Protein AF-A0A367K1B9-F1 (afdb_monomer)

Secondary structure (DSSP, 8-state):
---SSSSSSTTGGGS---------TTS-HHHHHHHHHHHHHTT-SS--HHHHHHHHHHHHHHS----SS-PPPHHHHHHHHHHHHHHHHHHHH-GGGG-

Solvent-accessible surface area (backbone atoms only — not comparable to full-atom values): 5920 Å² total; per-residue (Å²): 141,90,87,82,75,81,75,73,65,73,70,69,74,74,71,77,78,66,77,76,71,65,64,46,56,96,49,50,60,32,39,20,35,20,45,42,44,45,42,56,74,71,66,52,90,76,65,50,46,66,54,50,49,23,41,51,42,30,41,40,74,76,68,68,44,75,60,76,36,61,56,50,54,63,70,58,26,64,70,43,42,74,60,43,54,54,44,20,55,48,28,72,76,46,52,75,82,67,106

Structure (mmCIF, N/CA/C/O backbone):
data_AF-A0A367K1B9-F1
#
_entry.id   AF-A0A367K1B9-F1
#
loop_
_atom_site.group_PDB
_atom_site.id
_atom_site.type_symbol
_atom_site.label_atom_id
_atom_site.label_alt_id
_atom_site.label_comp_id
_atom_site.label_asym_id
_atom_site.label_entity_id
_atom_site.label_seq_id
_atom_site.pdbx_PDB_ins_code
_atom_site.Cartn_x
_atom_site.Cartn_y
_atom_site.Cartn_z
_atom_site.occupancy
_atom_site.B_iso_or_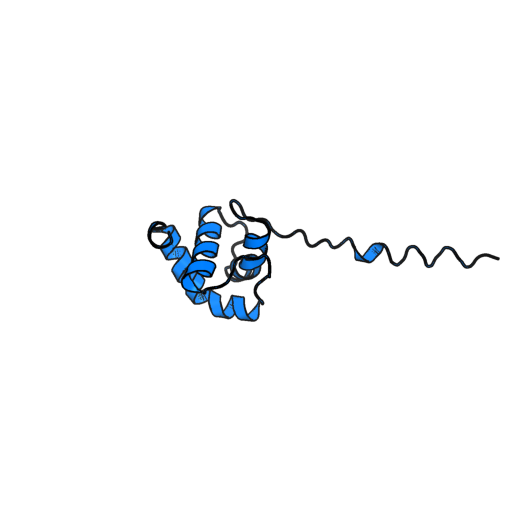equiv
_atom_site.auth_seq_id
_atom_site.auth_comp_id
_atom_site.auth_asym_id
_atom_site.auth_atom_id
_atom_site.pdbx_PDB_model_num
ATOM 1 N N . ME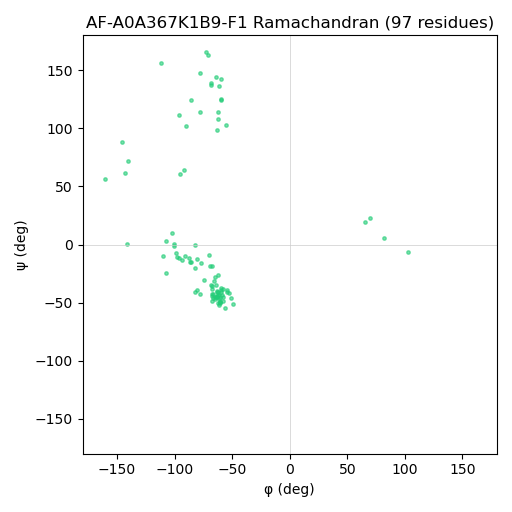T A 1 1 ? -37.005 -8.609 -47.012 1.00 46.47 1 MET A N 1
ATOM 2 C CA . MET A 1 1 ? -35.893 -7.724 -46.601 1.00 46.47 1 M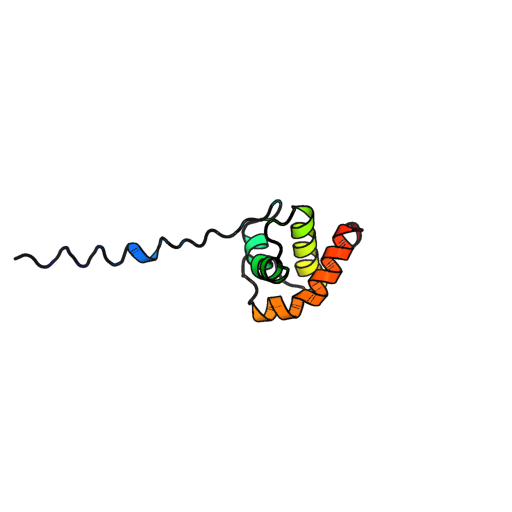ET A CA 1
ATOM 3 C C . MET A 1 1 ? -35.896 -7.625 -45.078 1.00 46.47 1 MET A C 1
ATOM 5 O O . MET A 1 1 ? -36.714 -6.886 -44.557 1.00 46.47 1 MET A O 1
ATOM 9 N N . GLN A 1 2 ? -35.083 -8.408 -44.354 1.00 51.53 2 GLN A N 1
ATOM 10 C CA . GLN A 1 2 ? -35.076 -8.359 -42.878 1.00 51.53 2 GLN A CA 1
ATOM 11 C C . GLN A 1 2 ? -33.793 -8.948 -42.251 1.00 51.53 2 GLN A C 1
ATOM 13 O O . GLN A 1 2 ? -33.842 -9.871 -41.453 1.00 51.53 2 GLN A O 1
ATOM 18 N N . PHE A 1 3 ? -32.621 -8.430 -42.621 1.00 50.62 3 PHE A N 1
ATOM 19 C CA . PHE A 1 3 ? -31.336 -8.846 -42.032 1.00 50.62 3 PHE A CA 1
ATOM 20 C C . PHE A 1 3 ? -30.400 -7.639 -41.903 1.00 50.62 3 PHE A C 1
ATOM 22 O O . PHE A 1 3 ? -29.375 -7.572 -42.568 1.00 50.62 3 PHE A O 1
ATOM 29 N N . LYS A 1 4 ? -30.774 -6.614 -41.128 1.00 51.47 4 LYS A N 1
ATOM 30 C CA . LYS A 1 4 ? -29.860 -5.477 -40.873 1.00 51.47 4 LYS A CA 1
ATOM 31 C C . LYS A 1 4 ? -29.877 -4.890 -39.458 1.00 51.47 4 LYS A C 1
ATOM 33 O O . LYS A 1 4 ? -29.108 -3.977 -39.204 1.00 51.47 4 LYS A O 1
ATOM 38 N N . LEU A 1 5 ? -30.686 -5.406 -38.529 1.00 52.12 5 LEU A N 1
ATOM 39 C CA . LEU A 1 5 ? -30.821 -4.799 -37.191 1.00 52.12 5 LEU A CA 1
ATOM 40 C C . LEU A 1 5 ? -30.210 -5.614 -36.039 1.00 52.12 5 LEU A C 1
ATOM 42 O O . LEU A 1 5 ? -30.074 -5.087 -34.944 1.00 52.12 5 LEU A O 1
ATOM 46 N N . LEU A 1 6 ? -29.800 -6.865 -36.267 1.00 49.03 6 LEU A N 1
ATOM 47 C CA . LEU A 1 6 ? -29.318 -7.750 -35.193 1.00 49.03 6 LEU A CA 1
ATOM 48 C C . LEU A 1 6 ? -27.817 -7.629 -34.879 1.00 49.03 6 LEU A C 1
ATOM 50 O O . LEU A 1 6 ? -27.370 -8.144 -33.863 1.00 49.03 6 LEU A O 1
ATOM 54 N N . THR A 1 7 ? -27.032 -6.941 -35.708 1.00 52.88 7 THR A N 1
ATOM 55 C CA . THR A 1 7 ? -25.569 -6.859 -35.541 1.00 52.88 7 THR A CA 1
ATOM 56 C C . THR A 1 7 ? -25.088 -5.641 -34.753 1.00 52.88 7 THR A C 1
ATOM 58 O O . THR A 1 7 ? -23.936 -5.624 -34.330 1.00 52.88 7 THR A O 1
ATOM 61 N N . LEU A 1 8 ? -25.937 -4.637 -34.509 1.00 47.97 8 LEU A N 1
ATOM 62 C CA . LEU A 1 8 ? -25.521 -3.402 -33.826 1.00 47.97 8 LEU A CA 1
ATOM 63 C C . LEU A 1 8 ? -25.596 -3.473 -32.292 1.00 47.97 8 LEU A C 1
ATOM 65 O O . LEU A 1 8 ? -24.990 -2.647 -31.620 1.00 47.97 8 LEU A O 1
ATOM 69 N N . ALA A 1 9 ? -26.288 -4.466 -31.727 1.00 53.09 9 ALA A N 1
ATOM 70 C CA . ALA A 1 9 ? -26.423 -4.614 -30.276 1.00 53.09 9 ALA A CA 1
ATOM 71 C C . ALA A 1 9 ? -25.267 -5.392 -29.618 1.00 53.09 9 ALA A C 1
ATOM 73 O O . ALA A 1 9 ? -25.110 -5.328 -28.403 1.00 53.09 9 ALA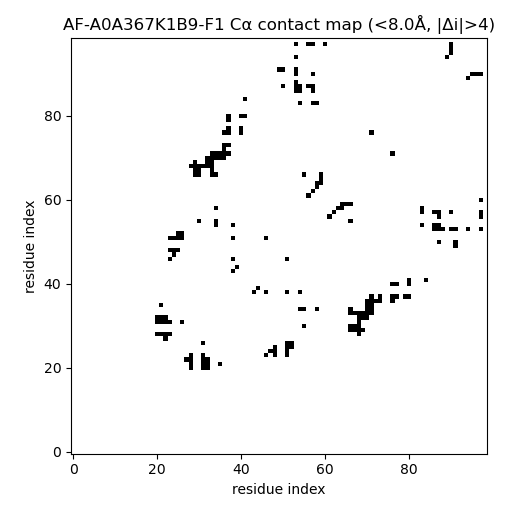 A O 1
ATOM 74 N N . LEU A 1 10 ? -24.439 -6.108 -30.392 1.00 51.06 10 LEU A N 1
ATOM 75 C CA . LEU A 1 10 ? -23.423 -7.010 -29.830 1.00 51.06 10 LEU A CA 1
ATOM 76 C C . LEU A 1 10 ? -22.134 -6.303 -29.362 1.00 51.06 10 LEU A C 1
ATOM 78 O O . LEU A 1 10 ? -21.323 -6.911 -28.669 1.00 51.06 10 LEU A O 1
ATOM 82 N N . PHE A 1 11 ? -21.935 -5.032 -29.728 1.00 52.28 11 PHE A N 1
ATOM 83 C CA . PHE A 1 11 ? -20.743 -4.257 -29.350 1.00 52.28 11 PHE A CA 1
ATOM 84 C C . PHE A 1 11 ? -20.942 -3.368 -28.114 1.00 52.28 11 PHE A C 1
ATOM 86 O O . PHE A 1 11 ? -19.963 -2.882 -27.556 1.00 52.28 11 PHE A O 1
ATOM 93 N N . ALA A 1 12 ? -22.179 -3.175 -27.646 1.00 50.84 12 ALA A N 1
ATOM 94 C CA . ALA A 1 12 ? -22.445 -2.366 -26.453 1.00 50.84 12 ALA A CA 1
ATOM 95 C C . ALA A 1 12 ? -22.127 -3.106 -25.137 1.00 50.84 12 ALA A C 1
ATOM 97 O O . ALA A 1 12 ? -21.980 -2.478 -24.093 1.00 50.84 12 ALA A O 1
ATOM 98 N N . SER A 1 13 ? -21.984 -4.433 -25.175 1.00 45.88 13 SER A N 1
ATOM 99 C CA . SER A 1 13 ? -21.773 -5.282 -23.995 1.00 45.88 13 SER A CA 1
ATOM 100 C C . SER A 1 13 ? -20.322 -5.369 -23.498 1.00 45.88 13 SER A C 1
ATOM 102 O O . SER A 1 13 ? -20.085 -6.035 -22.496 1.00 45.88 13 SER A O 1
ATOM 104 N N . PHE A 1 14 ? -19.356 -4.695 -24.136 1.00 53.41 14 PHE A N 1
ATOM 105 C CA . PHE A 1 14 ? -17.939 -4.751 -23.730 1.00 53.41 14 PHE A CA 1
ATOM 106 C C . PHE A 1 14 ? -17.452 -3.570 -22.876 1.00 53.41 14 PHE A C 1
ATOM 108 O O . PHE A 1 14 ? -16.341 -3.625 -22.363 1.00 53.41 14 PHE A O 1
ATOM 115 N N . PHE A 1 15 ? -18.254 -2.520 -22.676 1.00 51.62 15 PHE A N 1
ATOM 116 C CA . PHE A 1 15 ? -17.823 -1.339 -21.906 1.00 51.62 15 PHE A CA 1
ATOM 117 C C . PHE A 1 15 ? -18.333 -1.304 -20.457 1.00 51.62 15 PHE A C 1
ATOM 119 O O . PHE A 1 15 ? -18.028 -0.368 -19.726 1.00 51.62 15 PHE A O 1
ATOM 126 N N . ALA A 1 16 ? -19.098 -2.310 -20.021 1.00 48.03 16 ALA A N 1
ATOM 127 C CA . ALA A 1 16 ? -19.756 -2.310 -18.711 1.00 48.03 16 ALA A CA 1
ATOM 128 C C . ALA A 1 16 ? -19.064 -3.173 -17.640 1.00 48.03 16 ALA A C 1
ATOM 130 O O . ALA A 1 16 ? -19.611 -3.337 -16.555 1.00 48.03 16 ALA A O 1
ATOM 131 N N . THR A 1 17 ? -17.858 -3.689 -17.885 1.00 51.31 17 THR A N 1
ATOM 132 C CA . THR A 1 17 ? -16.940 -4.049 -16.792 1.00 51.31 17 THR A CA 1
ATOM 133 C C . THR A 1 17 ? -15.990 -2.881 -16.577 1.00 51.31 17 THR A C 1
ATOM 135 O O . THR A 1 17 ? -14.784 -2.988 -16.786 1.00 51.31 17 THR A O 1
ATOM 138 N N . GLY A 1 18 ? -16.545 -1.719 -16.228 1.00 44.81 18 GLY A N 1
ATOM 139 C CA . GLY A 1 18 ? -15.745 -0.682 -15.595 1.00 44.81 18 GLY A CA 1
ATOM 140 C C . GLY A 1 18 ? -15.276 -1.270 -14.274 1.00 44.81 18 GLY A C 1
ATOM 141 O O . GLY A 1 18 ? -16.074 -1.366 -13.345 1.00 44.81 18 GLY A O 1
ATOM 142 N N . PHE A 1 19 ? -14.042 -1.776 -14.228 1.00 57.38 19 PHE A N 1
ATOM 143 C CA . PHE A 1 19 ? -13.400 -2.174 -12.983 1.00 57.38 19 PHE A CA 1
ATOM 144 C C . PHE A 1 19 ? -13.448 -0.945 -12.084 1.00 57.38 19 PHE A C 1
ATOM 146 O O . PHE A 1 19 ? -12.748 0.034 -12.333 1.00 57.38 19 PHE A O 1
ATOM 153 N N . ALA A 1 20 ? -14.363 -0.940 -11.119 1.00 66.56 20 ALA A N 1
ATOM 154 C CA . ALA A 1 20 ? -14.394 0.105 -10.120 1.00 66.56 20 ALA A CA 1
ATOM 155 C C . ALA A 1 20 ? -13.066 -0.003 -9.371 1.00 66.56 20 ALA A C 1
ATOM 157 O O . ALA A 1 20 ? -12.844 -0.986 -8.666 1.00 66.56 20 ALA A O 1
ATOM 158 N N . VAL A 1 21 ? -12.168 0.956 -9.596 1.00 71.06 21 VAL A N 1
ATOM 159 C CA . VAL A 1 21 ? -10.904 1.036 -8.868 1.00 71.06 21 VAL A CA 1
ATOM 160 C C . VAL A 1 21 ? -11.251 1.186 -7.394 1.00 71.06 21 VAL A C 1
ATOM 162 O O . VAL A 1 21 ? -12.022 2.072 -7.013 1.00 71.06 21 VAL A O 1
ATOM 165 N N . THR A 1 22 ? -10.710 0.300 -6.561 1.00 87.00 22 THR A N 1
ATOM 166 C CA . THR A 1 22 ? -10.856 0.415 -5.113 1.00 87.00 22 THR A CA 1
ATOM 167 C C . THR A 1 22 ? -10.191 1.717 -4.674 1.00 87.00 22 THR A C 1
ATOM 169 O O . THR A 1 22 ? -8.979 1.853 -4.799 1.00 87.00 22 THR A O 1
ATOM 172 N N . VAL A 1 23 ? -10.959 2.685 -4.164 1.00 94.44 23 VAL A N 1
ATOM 173 C CA . VAL A 1 23 ? -10.397 3.927 -3.608 1.00 94.44 23 VAL A CA 1
ATOM 174 C C . VAL A 1 23 ? -10.262 3.775 -2.101 1.00 94.44 23 VAL A C 1
ATOM 176 O O . VAL A 1 23 ? -11.256 3.713 -1.373 1.00 94.44 23 VAL A O 1
ATOM 179 N N . TYR A 1 24 ? -9.023 3.707 -1.625 1.00 95.44 24 TYR A N 1
ATOM 180 C CA . TYR A 1 24 ? -8.741 3.537 -0.209 1.00 95.44 24 TYR A CA 1
ATOM 181 C C . TYR A 1 24 ? -8.916 4.849 0.568 1.00 95.44 24 TYR A C 1
ATOM 183 O O . TYR A 1 24 ? -8.650 5.936 0.047 1.00 95.44 24 TYR A O 1
ATOM 191 N N . PRO A 1 25 ? -9.341 4.782 1.842 1.00 93.94 25 PRO A N 1
ATOM 192 C CA . PRO A 1 25 ? -9.611 5.975 2.630 1.00 93.94 25 PRO A CA 1
ATOM 193 C C . PRO A 1 25 ? -8.362 6.850 2.772 1.00 93.94 25 PRO A C 1
ATOM 195 O O . PRO A 1 25 ? -7.333 6.419 3.284 1.00 93.94 25 PRO A O 1
ATOM 198 N N . GLY A 1 26 ? -8.482 8.117 2.370 1.00 93.38 26 GLY A N 1
ATOM 199 C CA . GLY A 1 26 ? -7.403 9.100 2.473 1.00 93.38 26 GLY A CA 1
ATOM 200 C C . GLY A 1 26 ? -6.362 9.046 1.355 1.00 93.38 26 GLY A C 1
ATOM 201 O O . GLY A 1 26 ? -5.397 9.800 1.442 1.00 93.38 26 GLY A O 1
ATOM 202 N N . LEU A 1 27 ? -6.566 8.212 0.332 1.00 96.25 27 LEU A N 1
ATOM 203 C CA . LEU A 1 27 ? -5.773 8.190 -0.893 1.00 96.25 27 LEU A CA 1
ATOM 204 C C . LEU A 1 27 ? -6.602 8.669 -2.087 1.00 96.25 27 LEU A C 1
ATOM 206 O O . LEU A 1 27 ? -7.832 8.603 -2.093 1.00 96.25 27 LEU A O 1
ATOM 210 N N . THR A 1 28 ? -5.911 9.151 -3.111 1.00 96.31 28 THR A N 1
ATOM 211 C CA . THR A 1 28 ? -6.497 9.392 -4.433 1.00 96.31 28 THR A CA 1
ATOM 212 C C . THR A 1 28 ? -6.755 8.073 -5.170 1.00 96.31 28 THR A C 1
ATOM 214 O O . THR A 1 28 ? -6.239 7.018 -4.794 1.00 96.31 28 THR A O 1
ATOM 217 N N . GLU A 1 29 ? -7.538 8.122 -6.249 1.00 95.12 29 GLU A N 1
AT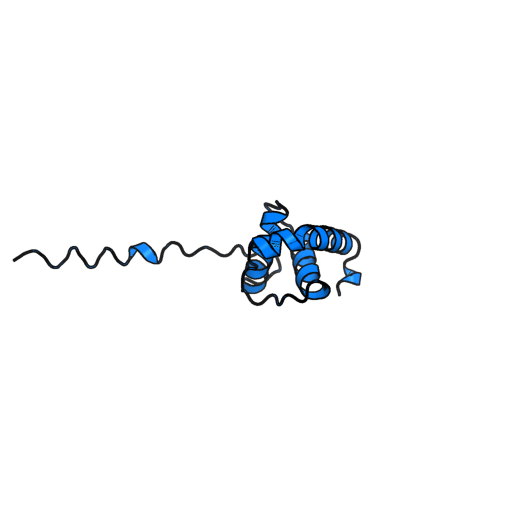OM 218 C CA . GLU A 1 29 ? -7.751 6.968 -7.136 1.00 95.12 29 GLU A CA 1
ATOM 219 C C . GLU A 1 29 ? -6.426 6.460 -7.723 1.00 95.12 29 GLU A C 1
ATOM 221 O O . GLU A 1 29 ? -6.156 5.265 -7.680 1.00 95.12 29 GLU A O 1
ATOM 226 N N . ALA A 1 30 ? -5.558 7.373 -8.173 1.00 94.75 30 ALA A N 1
ATOM 227 C CA . ALA A 1 30 ? -4.238 7.043 -8.707 1.00 94.75 30 ALA A CA 1
ATOM 228 C C . ALA A 1 30 ? -3.336 6.351 -7.667 1.00 94.75 30 ALA A C 1
ATOM 230 O O . ALA A 1 30 ? -2.724 5.312 -7.931 1.00 94.75 30 ALA A O 1
ATOM 231 N N . GLU A 1 31 ? -3.281 6.891 -6.448 1.00 96.56 31 GLU A N 1
ATOM 232 C CA . GLU A 1 31 ? -2.518 6.267 -5.367 1.00 96.56 31 GLU A CA 1
ATOM 233 C C . GLU A 1 31 ? -3.073 4.886 -5.023 1.00 96.56 31 GLU A C 1
ATOM 235 O O . GLU A 1 31 ? -2.300 3.939 -4.878 1.00 96.56 31 GLU A O 1
ATOM 240 N N . SER A 1 32 ? -4.400 4.760 -4.951 1.00 96.31 32 SER A N 1
ATOM 241 C CA . SER A 1 32 ? -5.062 3.500 -4.619 1.00 96.31 32 SER A CA 1
ATOM 242 C C . SER A 1 32 ? -4.827 2.433 -5.686 1.00 96.31 32 SER A C 1
ATOM 244 O O . SER A 1 32 ? -4.441 1.322 -5.337 1.00 96.31 32 SER A O 1
ATOM 246 N N . ALA A 1 33 ? -4.955 2.785 -6.969 1.00 95.19 33 ALA A N 1
ATOM 247 C CA . ALA A 1 33 ? -4.695 1.884 -8.091 1.00 95.19 33 ALA A CA 1
ATOM 248 C C . ALA A 1 33 ? -3.249 1.367 -8.096 1.00 95.19 33 ALA A C 1
ATOM 250 O O . ALA A 1 33 ? -3.008 0.184 -8.325 1.00 95.19 33 ALA A O 1
ATOM 251 N N . THR A 1 34 ? -2.282 2.237 -7.789 1.00 95.44 34 THR A N 1
ATOM 252 C CA . THR A 1 34 ? -0.862 1.854 -7.760 1.00 95.44 34 THR A CA 1
ATOM 253 C C . THR A 1 34 ? -0.581 0.813 -6.673 1.00 95.44 34 THR A C 1
ATOM 255 O O . THR A 1 34 ? 0.121 -0.170 -6.918 1.00 95.44 34 THR A O 1
ATOM 258 N N . ILE A 1 35 ? -1.118 1.022 -5.462 1.00 95.56 35 ILE A N 1
ATOM 259 C CA . ILE A 1 35 ? -0.824 0.171 -4.298 1.00 95.56 35 ILE A CA 1
ATOM 260 C C . ILE A 1 35 ? -1.790 -1.005 -4.127 1.00 95.56 35 ILE A C 1
ATOM 262 O O . ILE A 1 35 ? -1.538 -1.860 -3.281 1.00 95.56 35 ILE A O 1
ATOM 266 N N . GLU A 1 36 ? -2.891 -1.063 -4.875 1.00 95.31 36 GLU A N 1
ATOM 267 C CA . GLU A 1 36 ? -3.908 -2.111 -4.743 1.00 95.31 36 GLU A CA 1
ATOM 268 C C . GLU A 1 36 ? -3.325 -3.536 -4.779 1.00 95.31 36 GLU A C 1
ATOM 270 O O . GLU A 1 36 ? -3.636 -4.297 -3.860 1.00 95.31 36 GLU A O 1
ATOM 275 N N . PRO A 1 37 ? -2.412 -3.890 -5.705 1.00 95.12 37 PRO A N 1
ATOM 276 C CA . PRO A 1 37 ? -1.768 -5.204 -5.710 1.00 95.12 37 PRO A CA 1
ATOM 277 C C . PRO A 1 37 ? -1.022 -5.513 -4.405 1.00 95.12 37 PRO A C 1
ATOM 279 O O . PRO A 1 37 ? -1.084 -6.625 -3.899 1.00 95.12 37 PRO A O 1
ATOM 282 N N . ILE A 1 38 ? -0.366 -4.517 -3.803 1.00 96.38 38 ILE A N 1
ATOM 283 C CA . ILE A 1 38 ? 0.338 -4.681 -2.524 1.00 96.38 38 ILE A CA 1
ATOM 284 C C . ILE A 1 38 ? -0.653 -4.936 -1.385 1.00 96.38 38 ILE A C 1
ATOM 286 O O . ILE A 1 38 ? -0.428 -5.812 -0.555 1.00 96.38 38 ILE A O 1
ATOM 290 N N . VAL A 1 39 ? -1.755 -4.183 -1.330 1.00 95.62 39 VAL A N 1
ATOM 291 C CA . VAL A 1 39 ? -2.793 -4.350 -0.298 1.00 95.62 39 VAL A CA 1
ATOM 292 C C . VAL A 1 39 ? -3.446 -5.734 -0.397 1.00 95.62 39 VAL A C 1
ATOM 294 O O . VAL A 1 39 ? -3.675 -6.378 0.631 1.00 95.62 39 VAL A O 1
ATOM 297 N N . GLN A 1 40 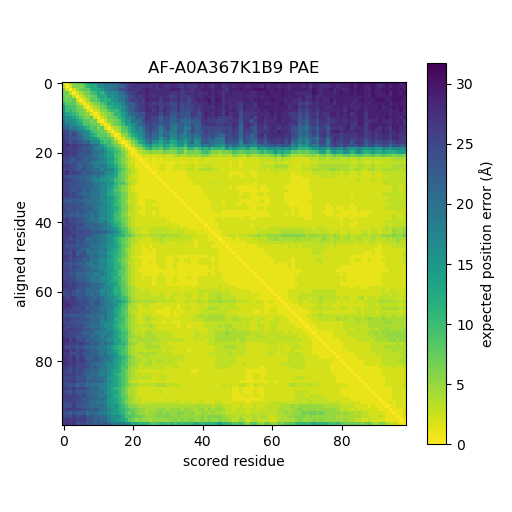? -3.706 -6.200 -1.622 1.00 93.94 40 GLN A N 1
ATOM 298 C CA . GLN A 1 40 ? -4.269 -7.523 -1.898 1.00 93.94 40 GLN A CA 1
ATOM 299 C C . GLN A 1 40 ? -3.315 -8.648 -1.484 1.00 93.94 40 GLN A C 1
ATOM 301 O O . GLN A 1 40 ? -3.733 -9.565 -0.780 1.00 93.94 40 GLN A O 1
ATOM 306 N N . GLU A 1 41 ? -2.036 -8.552 -1.845 1.00 94.31 41 GLU A N 1
ATOM 307 C CA . GLU A 1 41 ? -1.008 -9.532 -1.474 1.00 94.31 41 GLU A CA 1
ATOM 308 C C . GLU A 1 41 ? -0.734 -9.556 0.043 1.00 94.31 41 GLU A C 1
ATOM 310 O O . GLU A 1 41 ? -0.471 -10.613 0.613 1.00 94.31 41 GLU A O 1
ATOM 315 N N . LEU A 1 42 ? -0.874 -8.417 0.737 1.00 94.38 42 LEU A N 1
ATOM 316 C CA . LEU A 1 42 ? -0.861 -8.361 2.208 1.00 94.38 42 LEU A CA 1
ATOM 317 C C . LEU A 1 42 ? -2.117 -8.987 2.847 1.00 94.38 42 LEU A C 1
ATOM 319 O O . LEU A 1 42 ? -2.181 -9.128 4.070 1.00 94.38 42 LEU A O 1
ATOM 323 N N . GLY A 1 43 ? -3.132 -9.335 2.051 1.00 94.31 43 GLY A N 1
ATOM 324 C CA . GLY A 1 43 ? -4.372 -9.955 2.515 1.00 94.31 43 GLY A CA 1
ATOM 325 C C . GLY A 1 43 ? -5.273 -9.026 3.334 1.00 94.31 43 GLY A C 1
ATOM 326 O O . GLY A 1 43 ? -6.085 -9.504 4.131 1.00 94.31 43 GLY A O 1
ATOM 327 N N . ILE A 1 44 ? -5.144 -7.703 3.180 1.00 92.88 44 ILE A N 1
ATOM 328 C CA . ILE A 1 44 ? -5.890 -6.731 3.989 1.00 92.88 44 ILE A CA 1
ATOM 329 C C . ILE A 1 44 ? -7.213 -6.393 3.294 1.00 92.88 44 ILE A C 1
ATOM 331 O O . ILE A 1 44 ? -7.256 -5.597 2.363 1.00 92.88 44 ILE A O 1
ATOM 335 N N . GLN A 1 45 ? -8.317 -6.979 3.761 1.00 89.25 45 GLN A N 1
ATOM 336 C CA . GLN A 1 45 ? -9.624 -6.835 3.098 1.00 89.25 45 GLN A CA 1
ATOM 337 C C . GLN A 1 45 ? -10.289 -5.463 3.297 1.00 89.25 45 GLN A C 1
ATOM 339 O O . GLN A 1 45 ? -11.051 -5.016 2.445 1.00 89.25 45 GLN A O 1
ATOM 344 N N . GLN A 1 46 ? -10.044 -4.807 4.433 1.00 91.56 46 GLN A N 1
ATOM 345 C CA . GLN A 1 46 ? -10.637 -3.509 4.781 1.00 91.56 46 GLN A CA 1
ATOM 346 C C . GLN A 1 46 ? -9.584 -2.642 5.475 1.00 91.56 46 GLN A C 1
ATOM 348 O O . GLN A 1 46 ? -9.618 -2.484 6.698 1.00 91.56 46 GLN A O 1
ATOM 353 N N . PRO A 1 47 ? -8.585 -2.147 4.729 1.00 94.56 47 PRO A N 1
ATOM 354 C CA . PRO A 1 47 ? -7.481 -1.433 5.337 1.00 94.56 47 PRO A CA 1
ATOM 355 C C . PRO A 1 47 ? -7.951 -0.085 5.900 1.00 94.56 47 PRO A C 1
ATOM 357 O O . PRO A 1 47 ? -8.736 0.634 5.276 1.00 94.56 47 PRO A O 1
ATOM 360 N N . THR A 1 48 ? -7.457 0.279 7.084 1.00 96.56 48 THR A N 1
ATOM 361 C CA . THR A 1 48 ? -7.719 1.605 7.659 1.00 96.56 48 THR A CA 1
ATOM 362 C C . THR A 1 48 ? -6.962 2.688 6.893 1.00 96.56 48 THR A C 1
ATOM 364 O O . THR A 1 48 ? -5.990 2.410 6.184 1.00 96.56 48 THR A O 1
ATOM 367 N N . LYS A 1 49 ? -7.366 3.951 7.081 1.00 96.44 49 LYS A N 1
ATOM 368 C CA . LYS A 1 49 ? -6.672 5.121 6.520 1.00 96.44 49 LYS A CA 1
ATOM 369 C C . LYS A 1 49 ? -5.182 5.124 6.877 1.00 96.44 49 LYS A C 1
ATOM 371 O O . LYS A 1 49 ? -4.338 5.433 6.042 1.00 96.44 49 LYS A O 1
ATOM 376 N N . GLU A 1 50 ? -4.851 4.773 8.114 1.00 96.25 50 GLU A N 1
ATOM 377 C CA . GLU A 1 50 ? -3.479 4.736 8.619 1.00 96.25 50 GLU A CA 1
ATOM 378 C C . GLU A 1 50 ? -2.674 3.628 7.934 1.00 96.25 50 GLU A C 1
ATOM 380 O O . GLU A 1 50 ? -1.543 3.867 7.517 1.00 96.25 50 GLU A O 1
ATOM 385 N N . GLN A 1 51 ? -3.269 2.443 7.750 1.00 96.88 51 GLN A N 1
ATOM 386 C CA . GLN A 1 51 ? -2.623 1.321 7.065 1.00 96.88 51 GLN A CA 1
ATOM 387 C C . GLN A 1 51 ? -2.290 1.672 5.613 1.00 96.88 51 GLN A C 1
ATOM 389 O O . GLN A 1 51 ? -1.131 1.556 5.216 1.00 96.88 51 GLN A O 1
ATOM 394 N N . VAL A 1 52 ? -3.262 2.159 4.835 1.00 96.94 52 VAL A N 1
ATOM 395 C CA . VAL A 1 52 ? -3.026 2.499 3.420 1.00 96.94 52 VAL A CA 1
ATOM 396 C C . VAL A 1 52 ? -2.101 3.698 3.251 1.00 96.94 52 VAL A C 1
ATOM 398 O O . VAL A 1 52 ? -1.268 3.694 2.351 1.00 96.94 52 VAL A O 1
ATOM 401 N N . SER A 1 53 ? -2.171 4.685 4.148 1.00 96.94 53 SER A N 1
ATOM 402 C CA . SER A 1 53 ? -1.241 5.818 4.159 1.00 96.94 53 SER A CA 1
ATOM 403 C C . SER A 1 53 ? 0.192 5.353 4.419 1.00 96.94 53 SER A C 1
ATOM 405 O O . SER A 1 53 ? 1.113 5.739 3.699 1.00 96.94 53 SER A O 1
ATOM 407 N N . CYS A 1 54 ? 0.396 4.460 5.391 1.00 97.56 54 CYS A N 1
ATOM 408 C CA . CYS A 1 54 ? 1.712 3.899 5.677 1.00 97.56 54 CYS A CA 1
ATOM 409 C C . CYS A 1 54 ? 2.243 3.001 4.553 1.00 97.56 54 CYS A C 1
ATOM 411 O O . CYS A 1 54 ? 3.432 3.071 4.242 1.00 97.56 54 CYS A O 1
ATOM 413 N N . ILE A 1 55 ? 1.385 2.209 3.904 1.00 97.44 55 ILE A N 1
ATOM 414 C CA . ILE A 1 55 ? 1.754 1.418 2.721 1.00 97.44 55 ILE A CA 1
ATOM 415 C C . ILE A 1 55 ? 2.172 2.348 1.577 1.00 97.44 55 ILE A C 1
ATOM 417 O O . ILE A 1 55 ? 3.267 2.195 1.038 1.00 97.44 55 ILE A O 1
ATOM 421 N N . ALA A 1 56 ? 1.363 3.361 1.256 1.00 96.75 56 ALA A N 1
ATOM 422 C CA . ALA A 1 56 ? 1.667 4.342 0.216 1.00 96.75 56 ALA A CA 1
ATOM 423 C C . ALA A 1 56 ? 2.992 5.072 0.484 1.00 96.75 56 ALA A C 1
ATOM 425 O O . ALA A 1 56 ? 3.838 5.179 -0.406 1.00 96.75 56 ALA A O 1
ATOM 426 N N . LYS A 1 57 ? 3.223 5.519 1.727 1.00 96.25 57 LYS A N 1
ATOM 427 C CA . LYS A 1 57 ? 4.491 6.138 2.138 1.00 96.25 57 LYS A CA 1
ATOM 428 C C . LYS A 1 57 ? 5.669 5.175 1.999 1.00 96.25 57 LYS A C 1
ATOM 430 O O . LYS A 1 57 ? 6.713 5.582 1.496 1.00 96.25 57 LYS A O 1
ATOM 435 N N . ALA A 1 58 ? 5.518 3.915 2.412 1.00 96.44 58 ALA A N 1
ATOM 436 C CA . ALA A 1 58 ? 6.564 2.904 2.279 1.00 96.44 58 ALA A CA 1
ATOM 437 C C . ALA A 1 58 ? 6.942 2.674 0.807 1.00 96.44 58 ALA A C 1
ATOM 439 O O . ALA A 1 58 ? 8.117 2.764 0.451 1.00 96.44 58 ALA A O 1
ATOM 440 N N . VAL A 1 59 ? 5.943 2.465 -0.053 1.00 95.75 59 VAL A N 1
ATOM 441 C CA . VAL A 1 59 ? 6.118 2.265 -1.499 1.00 95.75 59 VAL A CA 1
ATOM 442 C C . VAL A 1 59 ? 6.786 3.485 -2.143 1.00 95.75 59 VAL A C 1
ATOM 444 O O . VAL A 1 59 ? 7.813 3.354 -2.808 1.00 95.75 59 VAL A O 1
ATOM 447 N N . LYS A 1 60 ? 6.278 4.692 -1.882 1.00 95.12 60 LYS A N 1
ATOM 448 C CA . LYS A 1 60 ? 6.800 5.923 -2.486 1.00 95.12 60 LYS A CA 1
ATOM 449 C C . LYS A 1 60 ? 8.213 6.272 -2.014 1.00 95.12 60 LYS A C 1
ATOM 451 O O . LYS A 1 60 ? 9.075 6.579 -2.832 1.00 95.12 60 LYS A O 1
ATOM 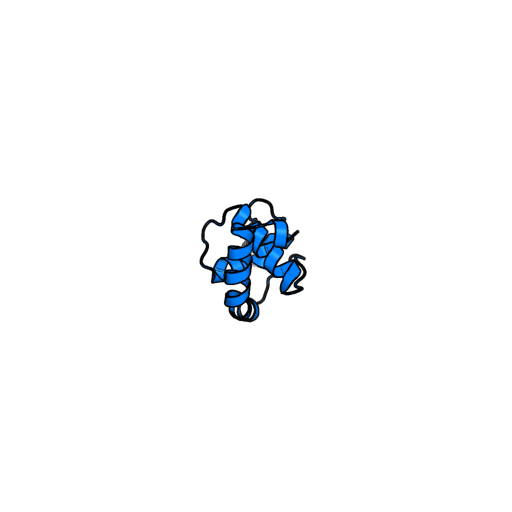456 N N . LYS A 1 61 ? 8.456 6.254 -0.699 1.00 93.06 61 LYS A N 1
ATOM 457 C CA . LYS A 1 61 ? 9.706 6.752 -0.095 1.00 93.06 61 LYS A CA 1
ATOM 458 C C . LYS A 1 61 ? 10.849 5.745 -0.188 1.00 93.06 61 LYS A C 1
ATOM 460 O O . LYS A 1 61 ? 11.982 6.150 -0.420 1.00 93.06 61 LYS A O 1
ATOM 465 N N . TYR A 1 62 ? 10.565 4.456 0.003 1.00 91.75 62 TYR A N 1
ATOM 466 C CA . TYR A 1 62 ? 11.605 3.431 0.137 1.00 91.75 62 TYR A CA 1
ATOM 467 C C . TYR A 1 62 ? 11.732 2.518 -1.080 1.00 91.75 62 TYR A C 1
ATOM 469 O O . TYR A 1 62 ? 12.821 2.001 -1.310 1.00 91.75 62 TYR A O 1
ATOM 477 N N . MET A 1 63 ? 10.673 2.361 -1.883 1.00 91.00 63 MET A N 1
ATOM 478 C CA . MET A 1 63 ? 10.746 1.600 -3.141 1.00 91.00 63 MET A CA 1
ATOM 479 C C . MET A 1 63 ? 10.941 2.499 -4.364 1.00 91.00 63 MET A C 1
ATOM 481 O O . MET A 1 63 ? 11.206 1.999 -5.453 1.00 91.00 63 MET A O 1
ATOM 485 N N . GLY A 1 64 ? 10.807 3.821 -4.203 1.00 91.69 64 GLY A N 1
ATOM 486 C CA . GLY A 1 64 ? 10.962 4.784 -5.295 1.00 91.69 64 GLY A CA 1
ATOM 487 C C . GLY A 1 64 ? 9.891 4.659 -6.380 1.00 91.69 64 GLY A C 1
ATOM 488 O O . GLY A 1 64 ? 10.103 5.119 -7.500 1.00 91.69 64 GLY A O 1
ATOM 489 N N . ILE A 1 65 ? 8.757 4.027 -6.066 1.00 93.50 65 ILE A N 1
ATOM 490 C CA . ILE A 1 65 ? 7.660 3.822 -7.011 1.00 93.50 65 ILE A CA 1
ATOM 491 C C . ILE A 1 65 ? 6.758 5.066 -7.002 1.00 93.50 65 ILE A C 1
ATOM 493 O O . ILE A 1 65 ? 6.263 5.453 -5.936 1.00 93.50 65 ILE A O 1
ATOM 497 N N . PRO A 1 66 ? 6.523 5.707 -8.161 1.00 94.56 66 PRO A N 1
ATOM 498 C CA . PRO A 1 66 ? 5.567 6.799 -8.258 1.00 94.56 66 PRO A CA 1
ATOM 499 C C . PRO A 1 66 ? 4.143 6.268 -8.068 1.00 94.56 66 PRO A C 1
ATOM 501 O O . PRO A 1 66 ? 3.780 5.230 -8.605 1.00 94.56 66 PRO A O 1
ATOM 504 N N . LEU A 1 67 ? 3.331 6.995 -7.304 1.00 95.00 67 LEU A N 1
ATOM 505 C CA . LEU A 1 67 ? 1.921 6.669 -7.078 1.00 95.00 67 LEU A CA 1
ATOM 506 C C . LEU A 1 67 ? 1.046 7.385 -8.117 1.00 95.00 67 LEU A C 1
ATOM 508 O O . LEU A 1 67 ? 0.317 8.317 -7.784 1.00 95.00 67 LEU A O 1
ATOM 512 N N . ASP A 1 68 ? 1.216 7.027 -9.389 1.00 95.50 68 ASP A N 1
ATOM 513 C CA . ASP A 1 68 ? 0.673 7.762 -10.541 1.00 95.50 68 ASP A CA 1
ATOM 514 C C . ASP A 1 68 ? -0.601 7.158 -11.151 1.00 95.50 68 ASP A C 1
ATOM 516 O O . ASP A 1 68 ? -1.175 7.732 -12.075 1.00 95.50 68 ASP A O 1
ATOM 520 N N . GLY A 1 69 ? -1.077 6.039 -10.605 1.00 93.25 69 GLY A N 1
ATOM 521 C CA . GLY A 1 69 ? -2.257 5.331 -11.097 1.00 93.25 69 GLY A CA 1
ATOM 522 C C . GLY A 1 69 ? -1.937 4.092 -11.912 1.00 93.25 69 GLY A C 1
ATOM 523 O O . GLY A 1 69 ? -2.857 3.344 -12.226 1.00 93.25 69 GLY A O 1
ATOM 524 N N . THR A 1 70 ? -0.663 3.838 -12.215 1.00 92.94 70 THR A N 1
ATOM 525 C CA . THR A 1 70 ? -0.235 2.595 -12.857 1.00 92.94 70 THR A CA 1
ATOM 526 C C . THR A 1 70 ? -0.198 1.475 -11.816 1.00 92.94 70 THR A C 1
ATOM 528 O O . THR A 1 70 ? 0.642 1.525 -10.914 1.00 92.94 70 THR A O 1
ATOM 531 N N . PRO A 1 71 ? -1.059 0.443 -11.906 1.00 91.81 71 PRO A N 1
ATOM 532 C CA . PRO A 1 71 ? -1.013 -0.667 -10.965 1.00 91.81 71 PRO A CA 1
ATOM 533 C C . PRO A 1 71 ? 0.330 -1.389 -11.052 1.00 91.81 71 PRO A C 1
ATOM 535 O O . PRO A 1 71 ? 0.828 -1.665 -12.149 1.00 91.81 71 PRO A O 1
ATOM 538 N N . LEU A 1 72 ? 0.911 -1.727 -9.901 1.00 90.94 72 LEU A N 1
ATOM 539 C CA . LEU A 1 72 ? 2.079 -2.603 -9.870 1.00 90.94 72 LEU A CA 1
ATOM 540 C C . LEU A 1 72 ? 1.737 -3.961 -10.489 1.00 90.94 72 LEU A C 1
ATOM 542 O O . LEU A 1 72 ? 0.644 -4.493 -10.290 1.00 90.94 72 LEU A O 1
ATOM 546 N N . SER A 1 73 ? 2.676 -4.560 -11.226 1.00 91.38 73 SER A N 1
ATOM 547 C CA . SER A 1 73 ? 2.463 -5.942 -11.654 1.00 91.38 73 SER A CA 1
ATOM 548 C C . SER A 1 73 ? 2.401 -6.849 -10.415 1.00 91.38 73 SER A C 1
ATOM 550 O O . SER A 1 73 ? 3.148 -6.608 -9.460 1.00 91.38 73 SER A O 1
ATOM 552 N N . PRO A 1 74 ? 1.557 -7.896 -10.405 1.00 85.94 74 PRO A N 1
ATOM 553 C CA . PRO A 1 74 ? 1.473 -8.818 -9.271 1.00 85.94 74 PRO A CA 1
ATOM 554 C C . PRO A 1 74 ? 2.833 -9.417 -8.890 1.00 85.94 74 PRO A C 1
ATOM 556 O O . PRO A 1 74 ? 3.174 -9.486 -7.718 1.00 85.94 74 PRO A O 1
ATOM 559 N N . GLU A 1 75 ? 3.665 -9.745 -9.880 1.00 90.00 75 GLU A N 1
ATOM 560 C CA . GLU A 1 75 ? 5.020 -10.270 -9.668 1.00 90.00 75 GLU A CA 1
ATOM 561 C C . GLU A 1 75 ? 5.916 -9.282 -8.908 1.00 90.00 75 GLU A C 1
ATOM 563 O O . GLU A 1 75 ? 6.598 -9.663 -7.956 1.00 90.00 75 GLU A O 1
ATOM 568 N N . ILE A 1 76 ? 5.899 -8.000 -9.299 1.00 89.94 76 ILE A N 1
ATOM 569 C CA . ILE A 1 76 ? 6.645 -6.953 -8.593 1.00 89.94 76 ILE A CA 1
ATOM 570 C C . ILE A 1 76 ? 6.057 -6.758 -7.196 1.00 89.94 76 ILE A C 1
ATOM 572 O O . ILE A 1 76 ? 6.815 -6.642 -6.234 1.00 89.94 76 ILE A O 1
ATOM 576 N N . ALA A 1 77 ? 4.728 -6.754 -7.069 1.00 90.94 77 ALA A N 1
ATOM 577 C CA . ALA A 1 77 ? 4.060 -6.613 -5.786 1.00 90.94 77 ALA A CA 1
ATOM 578 C C . ALA A 1 77 ? 4.529 -7.697 -4.807 1.00 90.94 77 ALA A C 1
ATOM 580 O O . ALA A 1 77 ? 5.088 -7.345 -3.770 1.00 90.94 77 ALA A O 1
ATOM 581 N N . THR A 1 78 ? 4.437 -8.980 -5.177 1.00 92.81 78 THR A N 1
ATOM 582 C CA . THR A 1 78 ? 4.885 -10.123 -4.364 1.00 92.81 78 THR A CA 1
ATOM 583 C C . THR A 1 78 ? 6.354 -10.003 -3.938 1.00 92.81 78 THR A C 1
ATOM 585 O O . THR A 1 78 ? 6.683 -10.273 -2.782 1.00 92.81 78 THR A O 1
ATOM 588 N N . VAL A 1 79 ? 7.250 -9.549 -4.824 1.00 94.38 79 VAL A N 1
ATOM 589 C CA . VAL A 1 79 ? 8.675 -9.335 -4.490 1.00 94.38 79 VAL A CA 1
ATOM 590 C C . VAL A 1 79 ? 8.861 -8.237 -3.435 1.00 94.38 79 VAL A C 1
ATOM 592 O O . VAL A 1 79 ? 9.754 -8.330 -2.589 1.00 94.38 79 VAL A O 1
ATOM 595 N N . LEU A 1 80 ? 8.027 -7.197 -3.463 1.00 93.56 80 LEU A N 1
ATOM 596 C CA . LEU A 1 80 ? 8.113 -6.060 -2.547 1.00 93.56 80 LEU A CA 1
ATOM 597 C C . LEU A 1 80 ? 7.444 -6.318 -1.191 1.00 93.56 80 LEU A C 1
ATOM 599 O O . LEU A 1 80 ? 7.797 -5.640 -0.221 1.00 93.56 80 LEU A O 1
ATOM 603 N N . ILE A 1 81 ? 6.531 -7.293 -1.092 1.00 94.75 81 ILE A N 1
ATOM 604 C CA . ILE A 1 81 ? 5.736 -7.551 0.120 1.00 94.75 81 ILE A CA 1
ATOM 605 C C . ILE A 1 81 ? 6.570 -7.640 1.397 1.00 94.75 81 ILE A C 1
ATOM 607 O O . ILE A 1 81 ? 6.245 -6.903 2.327 1.00 94.75 81 ILE A O 1
ATOM 611 N N . PRO A 1 82 ? 7.654 -8.437 1.484 1.00 95.50 82 PRO A N 1
ATOM 612 C CA . PRO A 1 82 ? 8.385 -8.573 2.743 1.00 95.50 82 PRO A CA 1
ATOM 613 C C . PRO A 1 82 ? 8.931 -7.236 3.254 1.00 95.50 82 PRO A C 1
ATOM 615 O O . PRO A 1 82 ? 8.920 -6.961 4.453 1.00 95.50 82 PRO A O 1
ATOM 618 N N . GLN A 1 83 ? 9.390 -6.376 2.343 1.00 95.00 83 GLN A N 1
ATOM 619 C CA . GLN A 1 83 ? 9.933 -5.072 2.709 1.00 95.00 83 GLN A CA 1
ATOM 620 C C . GLN A 1 83 ? 8.821 -4.074 3.032 1.00 95.00 83 GLN A C 1
ATOM 622 O O . GLN A 1 83 ? 8.920 -3.349 4.023 1.00 95.00 83 GLN A O 1
ATOM 627 N N . VAL A 1 84 ? 7.750 -4.047 2.232 1.00 96.06 84 VAL A N 1
ATOM 628 C CA . VAL A 1 84 ? 6.601 -3.175 2.495 1.00 96.06 84 VAL A CA 1
ATOM 629 C C . VAL A 1 84 ? 5.950 -3.538 3.824 1.00 96.06 84 VAL A C 1
ATOM 631 O O . VAL A 1 84 ? 5.639 -2.630 4.590 1.00 96.06 84 VAL A O 1
ATOM 634 N N . GLU A 1 85 ? 5.808 -4.827 4.142 1.00 96.56 85 GLU A N 1
ATOM 635 C CA . GLU A 1 85 ? 5.227 -5.293 5.400 1.00 96.56 85 GLU A CA 1
ATOM 636 C C . GLU A 1 85 ? 5.984 -4.752 6.616 1.00 96.56 85 GLU A C 1
ATOM 638 O O . GLU A 1 85 ? 5.386 -4.180 7.530 1.00 96.56 85 GLU A O 1
ATOM 643 N N . ILE A 1 86 ? 7.313 -4.874 6.606 1.00 96.56 86 ILE A N 1
ATOM 644 C CA . ILE A 1 86 ? 8.166 -4.345 7.672 1.00 96.56 86 ILE A CA 1
ATOM 645 C C . ILE A 1 86 ? 8.004 -2.825 7.773 1.00 96.56 86 ILE A C 1
ATOM 647 O O 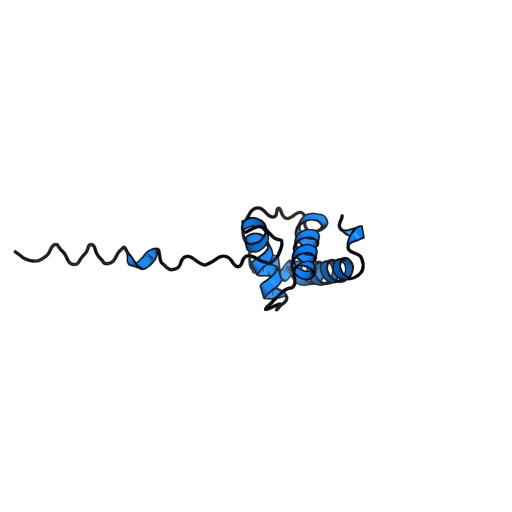. ILE A 1 86 ? 7.777 -2.288 8.859 1.00 96.56 86 ILE A O 1
ATOM 651 N N . LEU A 1 87 ? 8.101 -2.120 6.646 1.00 96.88 87 LEU A N 1
ATOM 652 C CA . LEU A 1 87 ? 8.088 -0.661 6.621 1.00 96.88 87 LEU A CA 1
ATOM 653 C C . LEU A 1 87 ? 6.740 -0.080 7.042 1.00 96.88 87 LEU A C 1
ATOM 655 O O . LEU A 1 87 ? 6.718 0.831 7.869 1.00 96.88 87 LEU A O 1
ATOM 659 N N . TYR A 1 88 ? 5.617 -0.599 6.540 1.00 95.06 88 TYR A N 1
ATOM 660 C CA . TYR A 1 88 ? 4.315 -0.062 6.927 1.00 95.06 88 TYR A CA 1
ATOM 661 C C . TYR A 1 88 ? 4.030 -0.347 8.408 1.00 95.06 88 TYR A C 1
ATOM 663 O O . TYR A 1 88 ? 3.486 0.521 9.084 1.00 95.06 88 TYR A O 1
ATOM 671 N N . ARG A 1 89 ? 4.453 -1.499 8.957 1.00 96.06 89 ARG A N 1
ATOM 672 C CA . ARG A 1 89 ? 4.344 -1.778 10.402 1.00 96.06 89 ARG A CA 1
ATOM 673 C C . ARG A 1 89 ? 5.179 -0.807 11.237 1.00 96.06 89 ARG A C 1
ATOM 675 O O . ARG A 1 89 ? 4.695 -0.339 12.262 1.00 96.06 89 ARG A O 1
ATOM 682 N N . ILE A 1 90 ? 6.392 -0.457 10.799 1.00 96.94 90 ILE A N 1
ATOM 683 C CA . ILE A 1 90 ? 7.205 0.580 11.459 1.00 96.94 90 ILE A CA 1
ATOM 684 C C . ILE A 1 90 ? 6.504 1.941 11.381 1.00 96.94 90 ILE A C 1
ATOM 686 O O . ILE A 1 90 ? 6.436 2.641 12.386 1.00 96.94 90 ILE A O 1
ATOM 690 N N . CYS A 1 91 ? 5.954 2.301 10.222 1.00 96.88 91 CYS A N 1
ATOM 691 C CA . CYS A 1 91 ? 5.205 3.544 10.046 1.00 96.88 91 CYS A CA 1
ATOM 692 C C . CYS A 1 91 ? 3.979 3.623 10.969 1.00 96.88 91 CYS A C 1
ATOM 694 O O . CYS A 1 91 ? 3.711 4.679 11.531 1.00 96.88 91 CYS A O 1
ATOM 696 N N . LEU A 1 92 ? 3.261 2.515 11.178 1.00 96.19 92 LEU A N 1
ATOM 697 C CA . LEU A 1 92 ? 2.122 2.475 12.102 1.00 96.19 92 LEU A CA 1
ATOM 698 C C . LEU A 1 92 ? 2.529 2.717 13.563 1.00 96.19 92 LEU A C 1
ATOM 700 O O . LEU A 1 92 ? 1.714 3.205 14.341 1.00 96.19 92 LEU A O 1
ATOM 704 N N . LEU A 1 93 ? 3.763 2.373 13.940 1.00 97.06 93 LEU A N 1
ATOM 705 C CA . LEU A 1 93 ? 4.300 2.626 15.279 1.00 97.06 93 LEU A CA 1
ATOM 706 C C . LEU A 1 93 ? 4.824 4.059 15.429 1.00 97.06 93 LEU A C 1
ATOM 708 O O . LEU A 1 93 ? 4.623 4.677 16.471 1.00 97.06 93 LEU A O 1
ATOM 712 N N . ASP A 1 94 ? 5.510 4.567 14.405 1.00 94.38 94 ASP A N 1
ATOM 713 C CA . ASP A 1 94 ? 6.106 5.901 14.391 1.00 94.38 94 ASP A CA 1
ATOM 714 C C . ASP A 1 94 ? 6.052 6.513 12.975 1.00 94.38 94 ASP A C 1
ATOM 716 O O . ASP A 1 94 ? 6.990 6.361 12.177 1.00 94.38 94 ASP A O 1
ATOM 720 N N . PRO A 1 95 ? 4.954 7.216 12.636 1.00 89.69 95 PRO A N 1
ATOM 721 C CA . PRO A 1 95 ? 4.743 7.751 11.295 1.00 89.69 95 PRO A CA 1
ATOM 722 C C . PRO A 1 95 ? 5.698 8.897 10.948 1.00 89.69 95 PRO A C 1
ATOM 724 O O . PRO A 1 95 ? 5.905 9.158 9.761 1.00 89.69 95 PRO A O 1
ATOM 727 N N . SER A 1 96 ? 6.321 9.539 11.946 1.00 89.56 96 SER A N 1
ATOM 728 C CA . SER A 1 96 ? 7.253 10.660 11.749 1.00 89.56 96 SER A CA 1
A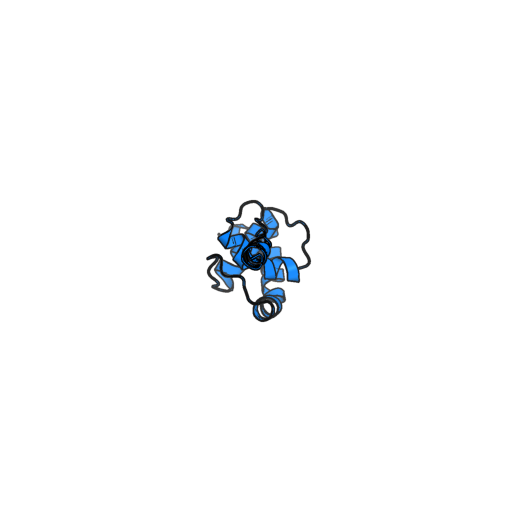TOM 729 C C . SER A 1 96 ? 8.498 10.258 10.952 1.00 89.56 96 SER A C 1
ATOM 731 O O . SER A 1 96 ? 9.072 11.055 10.215 1.00 89.56 96 SER A O 1
ATOM 733 N N . ARG A 1 97 ? 8.880 8.975 10.996 1.00 87.25 97 ARG A N 1
ATOM 734 C CA . ARG A 1 97 ? 10.003 8.426 10.213 1.00 87.25 97 ARG A CA 1
ATOM 735 C C . ARG A 1 97 ? 9.731 8.413 8.704 1.00 87.25 97 ARG A C 1
ATOM 737 O O . ARG A 1 97 ? 10.659 8.312 7.896 1.00 87.25 97 ARG A O 1
ATOM 744 N N . PHE A 1 98 ? 8.462 8.513 8.319 1.00 89.12 98 PHE A N 1
ATOM 745 C CA . PHE A 1 98 ? 7.982 8.431 6.942 1.00 89.12 98 PHE A CA 1
ATOM 746 C C . PHE A 1 98 ? 7.529 9.787 6.383 1.00 89.12 98 PHE A C 1
ATOM 748 O O . PHE A 1 98 ? 7.065 9.829 5.244 1.00 89.12 98 PHE A O 1
ATOM 755 N N . GLU A 1 99 ? 7.668 10.867 7.155 1.00 80.25 99 GLU A N 1
ATOM 756 C CA . GLU A 1 99 ? 7.459 12.250 6.698 1.00 80.25 99 GLU A CA 1
ATOM 757 C C . GLU A 1 99 ? 8.635 12.774 5.864 1.00 80.25 99 GLU A C 1
ATOM 759 O O . GLU A 1 99 ? 9.758 12.212 5.970 1.00 80.25 99 GLU A O 1
#

Foldseek 3Di:
DDPDDPPPPPPVPPPPPPVPQDDAPPDDSLLSLQCVLLCVLVVPPRDHPLLSVQLSLQCCPPVVDDSGNHHDDNVVSNVCNVVSVVRSVVCSVPVVVSD

Mean predicted aligned error: 9.09 Å

pLDDT: mean 85.17, std 17.47, range [44.81, 97.56]

Organism: Rhizopus azygosporus (NCBI:txid86630)

Sequence (99 aa):
MQFKLLTLALFASFFATGFAVTVYPGLTEAESATIEPIVQELGIQQPTKEQVSCIAKAVKKYMGIPLDGTPLSPEIATVLIPQVEILYRICLLDPSRFE

Radius of gyration: 19.08 Å; Cα contacts (8 Å, |Δi|>4): 109; chains: 1; bounding box: 48×22×62 Å